Protein AF-A0A957QQ05-F1 (afdb_monomer)

pLDDT: mean 76.59, std 15.88, range [37.41, 91.88]

Structure (mmCIF, N/CA/C/O backbone):
data_AF-A0A957QQ05-F1
#
_entry.id   AF-A0A957QQ05-F1
#
loop_
_atom_site.group_PDB
_atom_site.id
_atom_site.type_symbol
_atom_site.label_atom_id
_atom_site.label_alt_id
_atom_site.label_comp_id
_atom_site.label_asym_id
_atom_site.label_entity_id
_atom_site.label_seq_id
_atom_site.pdbx_PDB_ins_code
_atom_site.Cartn_x
_atom_site.Cartn_y
_atom_site.Cartn_z
_atom_site.occupancy
_atom_site.B_iso_or_equiv
_atom_site.auth_seq_id
_atom_site.auth_comp_id
_atom_site.auth_asym_id
_atom_site.auth_atom_id
_atom_site.pdbx_PDB_model_num
ATOM 1 N N . MET A 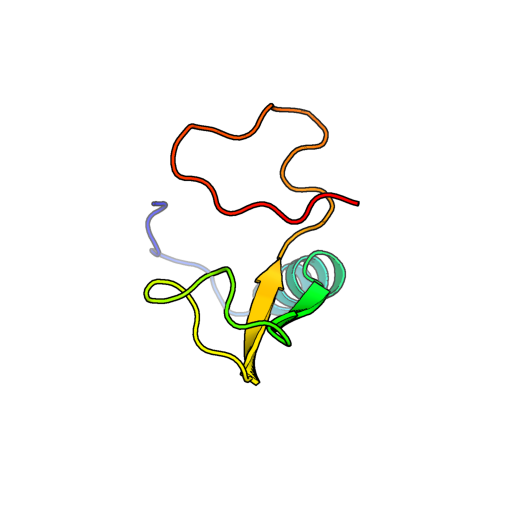1 1 ? 6.992 8.356 10.106 1.00 37.41 1 MET A N 1
ATOM 2 C CA . MET A 1 1 ? 8.412 8.578 9.762 1.00 37.41 1 MET A CA 1
ATOM 3 C C . MET A 1 1 ? 9.190 8.456 11.066 1.00 37.41 1 MET A C 1
ATOM 5 O O . MET A 1 1 ? 9.071 9.343 11.895 1.00 37.41 1 MET A O 1
ATOM 9 N N . LEU A 1 2 ? 9.806 7.300 11.335 1.00 41.53 2 LEU A N 1
ATOM 10 C CA . LEU A 1 2 ? 10.521 7.036 12.596 1.00 41.53 2 LEU A CA 1
ATOM 11 C C . LEU A 1 2 ? 12.037 7.018 12.329 1.00 41.53 2 LEU A C 1
ATOM 13 O O . LEU A 1 2 ? 12.436 6.505 11.281 1.00 41.53 2 LEU A O 1
ATOM 17 N N . PRO A 1 3 ? 12.855 7.609 13.221 1.00 41.78 3 PRO A N 1
ATOM 18 C CA . PRO A 1 3 ? 14.278 7.831 12.995 1.00 41.78 3 PRO A CA 1
ATOM 19 C C . PRO A 1 3 ? 15.072 6.523 13.107 1.00 41.78 3 PRO A C 1
ATOM 21 O O . PRO A 1 3 ? 14.767 5.663 13.932 1.00 41.78 3 PRO A O 1
ATOM 24 N N . MET A 1 4 ? 16.084 6.388 12.250 1.00 47.97 4 MET A N 1
ATOM 25 C CA . MET A 1 4 ? 16.941 5.209 12.098 1.00 47.97 4 MET A CA 1
ATOM 26 C C . MET A 1 4 ? 18.301 5.441 12.767 1.00 47.97 4 MET A C 1
ATOM 28 O O . MET A 1 4 ? 19.319 5.464 12.084 1.00 47.97 4 MET A O 1
ATOM 32 N N . ASP A 1 5 ? 18.335 5.599 14.089 1.00 54.09 5 ASP A N 1
ATOM 33 C CA . ASP A 1 5 ? 19.600 5.629 14.829 1.00 54.09 5 ASP A CA 1
ATOM 34 C C . ASP A 1 5 ? 19.678 4.468 15.822 1.00 54.09 5 ASP A C 1
ATOM 36 O O . ASP A 1 5 ? 19.081 4.476 16.895 1.00 54.09 5 ASP A O 1
ATOM 40 N N . GLY A 1 6 ? 20.457 3.458 15.421 1.00 52.09 6 GLY A N 1
ATOM 41 C CA . GLY A 1 6 ? 21.091 2.503 16.325 1.00 52.09 6 GLY A CA 1
ATOM 42 C C . GLY A 1 6 ? 20.343 1.198 16.583 1.00 52.09 6 GLY A C 1
ATOM 43 O O . GLY A 1 6 ? 19.803 1.012 17.665 1.00 52.09 6 GLY A O 1
ATOM 44 N N . LEU A 1 7 ? 20.440 0.214 15.677 1.00 48.59 7 LEU A N 1
ATOM 45 C CA . LEU A 1 7 ? 20.171 -1.186 16.035 1.00 48.59 7 LEU A CA 1
ATOM 46 C C . LEU A 1 7 ? 21.226 -2.150 15.471 1.00 48.59 7 LEU A 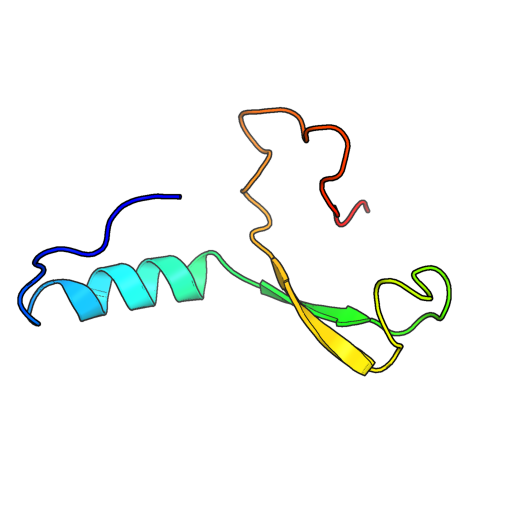C 1
ATOM 48 O O . LEU A 1 7 ? 21.284 -2.471 14.287 1.00 48.59 7 LEU A O 1
ATOM 52 N N . ARG A 1 8 ? 22.057 -2.611 16.412 1.00 45.84 8 ARG A N 1
ATOM 53 C CA . ARG A 1 8 ? 23.024 -3.713 16.354 1.00 45.84 8 ARG A CA 1
ATOM 54 C C . ARG A 1 8 ? 22.406 -4.975 15.734 1.00 45.84 8 ARG A C 1
ATOM 56 O O . ARG A 1 8 ? 21.322 -5.412 16.117 1.00 45.84 8 ARG A O 1
ATOM 63 N N . ALA A 1 9 ? 23.164 -5.596 14.836 1.00 49.47 9 ALA A N 1
ATOM 64 C CA . ALA A 1 9 ? 22.790 -6.656 13.897 1.00 49.47 9 ALA A CA 1
ATOM 65 C C . ALA A 1 9 ? 22.389 -8.037 14.480 1.00 49.47 9 ALA A C 1
ATOM 67 O O . ALA A 1 9 ? 22.473 -9.036 13.773 1.00 49.47 9 ALA A O 1
ATOM 68 N N . SER A 1 10 ? 21.925 -8.129 15.730 1.00 51.97 10 SER A N 1
ATOM 69 C CA . SER A 1 10 ? 21.548 -9.417 16.348 1.00 51.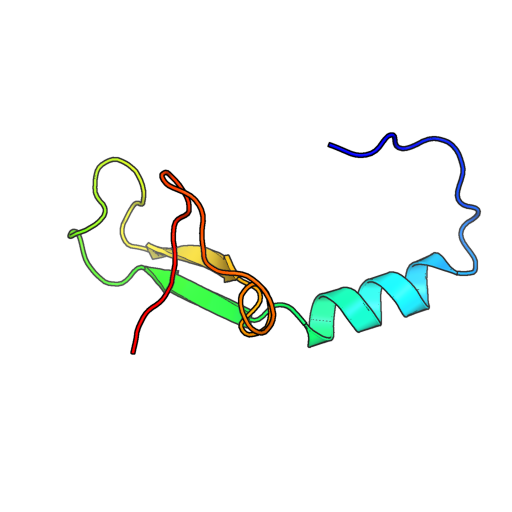97 10 SER A CA 1
ATOM 70 C C . SER A 1 10 ? 20.053 -9.568 16.661 1.00 51.97 10 SER A C 1
ATOM 72 O O . SER A 1 10 ? 19.620 -10.682 16.910 1.00 51.97 10 SER A O 1
ATOM 74 N N . GLN A 1 11 ? 19.246 -8.499 16.573 1.00 55.94 11 GLN A N 1
ATOM 75 C CA . GLN A 1 11 ? 17.767 -8.580 16.606 1.00 55.94 11 GLN A CA 1
ATOM 76 C C . GLN A 1 11 ? 17.121 -8.350 15.227 1.00 55.94 11 GLN A C 1
ATOM 78 O O . GLN A 1 11 ? 15.945 -8.641 15.026 1.00 55.94 11 GLN A O 1
ATOM 83 N N . ALA A 1 12 ? 17.880 -7.848 14.246 1.00 56.97 12 ALA A N 1
ATOM 84 C CA . ALA A 1 12 ? 17.359 -7.475 12.929 1.00 56.97 12 ALA A CA 1
ATOM 85 C C . ALA A 1 12 ? 16.745 -8.659 12.152 1.00 56.97 12 ALA A C 1
ATOM 87 O O . ALA A 1 12 ? 15.809 -8.470 11.377 1.00 56.97 12 ALA A O 1
ATOM 88 N N . GLY A 1 13 ? 17.241 -9.881 12.382 1.00 61.34 13 GLY A N 1
ATOM 89 C CA . GLY A 1 13 ? 16.756 -11.087 11.708 1.00 61.34 13 GLY A CA 1
ATOM 90 C C . GLY A 1 13 ? 15.321 -1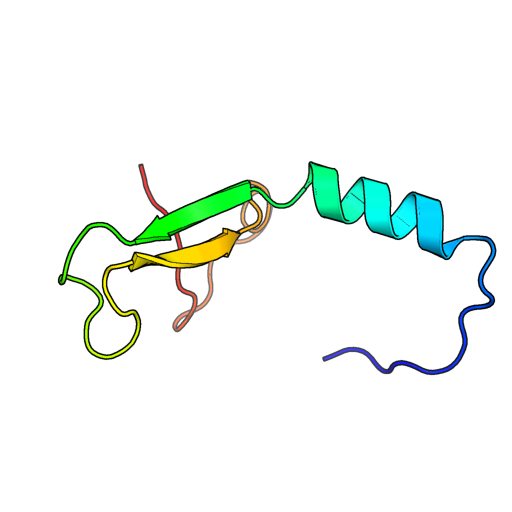1.464 12.085 1.00 61.34 13 GLY A C 1
ATOM 91 O O . GLY A 1 13 ? 14.529 -11.812 11.206 1.00 61.34 13 GLY A O 1
ATOM 92 N N . ASP A 1 14 ? 14.961 -11.351 13.364 1.00 62.12 14 ASP A N 1
ATOM 93 C CA . ASP A 1 14 ? 13.616 -11.664 13.858 1.00 62.12 14 ASP A CA 1
ATOM 94 C C . ASP A 1 14 ? 12.596 -10.599 13.450 1.00 62.12 14 ASP A C 1
ATOM 96 O O . ASP A 1 14 ? 11.502 -10.935 12.989 1.00 62.12 14 ASP A O 1
ATOM 100 N N . TYR A 1 15 ? 12.982 -9.320 13.497 1.00 64.88 15 TYR A N 1
ATOM 101 C CA . TYR A 1 15 ? 12.159 -8.227 12.973 1.00 64.88 15 TYR A CA 1
ATOM 102 C C . TYR A 1 15 ? 11.923 -8.362 11.465 1.00 64.88 15 TYR A C 1
ATOM 104 O O . TYR A 1 15 ? 10.793 -8.190 11.010 1.00 64.88 15 TYR A O 1
ATOM 112 N N . TRP A 1 16 ? 12.942 -8.737 10.684 1.00 66.00 16 TRP A N 1
ATOM 113 C CA . TRP A 1 16 ? 12.790 -8.962 9.244 1.00 66.00 16 TRP A CA 1
ATOM 114 C C . TRP A 1 16 ? 11.842 -10.126 8.943 1.00 66.00 16 TRP A C 1
ATOM 116 O O . TRP A 1 16 ? 10.963 -9.999 8.095 1.00 66.00 16 TRP A O 1
ATOM 126 N N . ARG A 1 17 ? 11.944 -11.241 9.67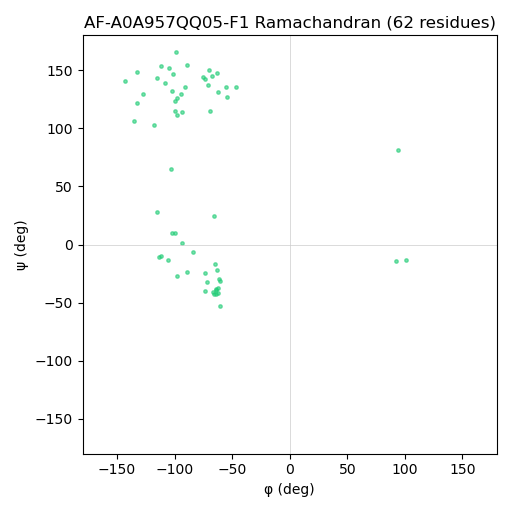8 1.00 65.81 17 ARG A N 1
ATOM 127 C CA . ARG A 1 17 ? 11.024 -12.385 9.537 1.00 65.81 17 ARG A CA 1
ATOM 128 C C . ARG A 1 17 ? 9.590 -12.026 9.920 1.00 65.81 17 ARG A C 1
ATOM 130 O O . ARG A 1 17 ? 8.654 -12.466 9.248 1.00 65.81 17 ARG A O 1
ATOM 137 N N . TRP A 1 18 ? 9.416 -11.221 10.966 1.00 64.31 18 TRP A N 1
ATOM 138 C CA . TRP A 1 18 ? 8.111 -10.708 11.376 1.00 64.31 18 TRP A CA 1
ATOM 139 C C . TRP A 1 18 ? 7.515 -9.767 10.319 1.00 64.31 18 TRP A C 1
ATOM 141 O O . TRP A 1 18 ? 6.349 -9.927 9.957 1.00 64.31 18 TRP A O 1
ATOM 151 N N . LEU A 1 19 ? 8.323 -8.871 9.738 1.00 65.06 19 LEU A N 1
ATOM 152 C CA . LEU A 1 19 ? 7.913 -8.054 8.593 1.00 65.06 19 LEU A CA 1
ATOM 153 C C . LEU A 1 19 ? 7.540 -8.940 7.395 1.00 65.06 19 LEU A C 1
ATOM 155 O O . LEU A 1 19 ? 6.430 -8.837 6.885 1.00 65.06 19 LEU A O 1
ATOM 159 N N . CYS A 1 20 ? 8.399 -9.865 6.969 1.00 66.31 20 CYS A N 1
ATOM 160 C CA . CYS A 1 20 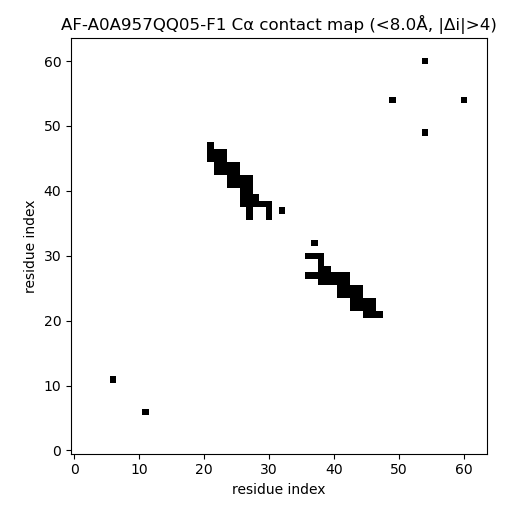? 8.140 -10.708 5.798 1.00 66.31 20 CYS A CA 1
ATOM 161 C C . CYS A 1 20 ? 6.882 -11.579 5.930 1.00 66.31 20 CYS A C 1
ATOM 163 O O . CYS A 1 20 ? 6.222 -11.825 4.927 1.00 66.31 20 CYS A O 1
ATOM 165 N N . ARG A 1 21 ? 6.514 -12.025 7.140 1.00 69.06 21 ARG A N 1
ATOM 166 C CA . ARG A 1 21 ? 5.244 -12.740 7.377 1.00 69.06 21 ARG A CA 1
ATOM 167 C C . ARG A 1 21 ? 4.018 -11.829 7.343 1.00 69.06 21 ARG A C 1
ATOM 169 O O . ARG A 1 21 ? 2.917 -12.308 7.088 1.00 69.06 21 ARG A O 1
ATOM 176 N N . ARG A 1 22 ? 4.200 -10.539 7.617 1.00 76.25 22 ARG A N 1
ATOM 177 C CA . ARG A 1 22 ? 3.127 -9.545 7.699 1.00 76.25 22 ARG A CA 1
ATOM 178 C C . ARG A 1 22 ? 2.818 -8.890 6.354 1.00 76.25 22 ARG A C 1
ATOM 180 O O . ARG A 1 22 ? 1.705 -8.419 6.180 1.00 76.25 22 ARG A O 1
ATOM 187 N N . TYR A 1 23 ? 3.749 -8.868 5.403 1.00 82.50 23 TYR A N 1
ATOM 188 C CA . TYR A 1 23 ? 3.527 -8.257 4.089 1.00 82.50 23 TYR A CA 1
ATOM 189 C C . TYR A 1 23 ? 3.250 -9.306 3.008 1.00 82.50 23 TYR A C 1
ATOM 191 O O . TYR A 1 23 ? 3.977 -10.284 2.855 1.00 82.50 23 TYR A O 1
ATOM 199 N N . ARG A 1 24 ? 2.201 -9.080 2.219 1.00 84.94 24 ARG A N 1
ATOM 200 C CA . ARG A 1 24 ? 1.863 -9.856 1.023 1.00 84.94 24 ARG A CA 1
ATOM 201 C C . ARG A 1 24 ? 2.221 -9.060 -0.223 1.00 84.94 24 ARG A C 1
ATOM 203 O O . ARG A 1 24 ? 2.212 -7.831 -0.211 1.00 84.94 24 ARG A O 1
ATOM 210 N N . ARG A 1 25 ? 2.532 -9.774 -1.305 1.00 88.69 25 ARG A N 1
ATOM 211 C CA . ARG A 1 25 ? 2.761 -9.180 -2.624 1.00 88.69 25 ARG A CA 1
ATOM 212 C C . ARG A 1 25 ? 1.459 -9.129 -3.411 1.00 88.69 25 ARG A C 1
ATOM 214 O O . ARG A 1 25 ? 0.723 -10.113 -3.442 1.00 88.69 25 ARG A O 1
ATO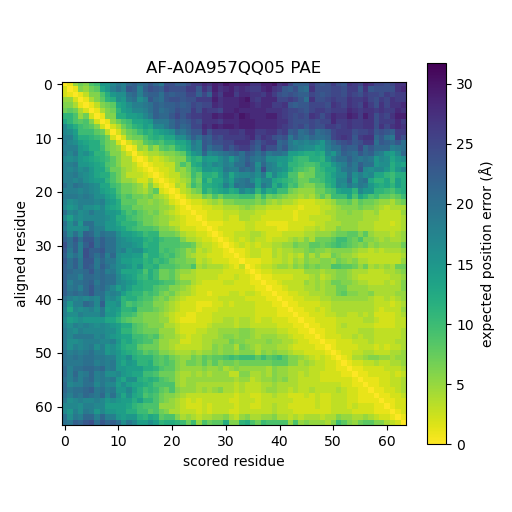M 221 N N . PHE A 1 26 ? 1.208 -8.003 -4.060 1.00 86.38 26 PHE A N 1
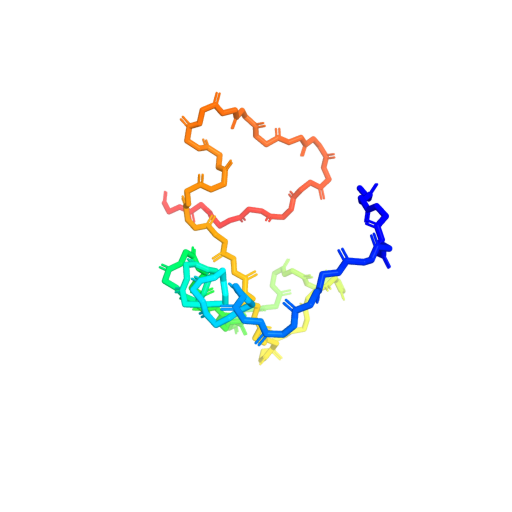ATOM 222 C CA . PHE A 1 26 ? 0.110 -7.813 -4.995 1.00 86.38 26 PHE A CA 1
ATOM 223 C C . PHE A 1 26 ? 0.655 -7.271 -6.309 1.00 86.38 26 PHE A C 1
ATOM 225 O O . PHE A 1 26 ? 1.391 -6.288 -6.313 1.00 86.38 26 PHE A O 1
ATOM 232 N N . ARG A 1 27 ? 0.289 -7.898 -7.426 1.00 90.62 27 ARG A N 1
ATOM 233 C CA . ARG A 1 27 ? 0.649 -7.407 -8.755 1.00 90.62 27 ARG A CA 1
ATOM 234 C C . ARG A 1 27 ? -0.539 -6.670 -9.347 1.00 90.62 27 ARG A C 1
ATOM 236 O O . ARG A 1 27 ? -1.613 -7.248 -9.487 1.00 90.62 27 ARG A O 1
ATOM 243 N N . VAL A 1 28 ? -0.334 -5.414 -9.722 1.00 88.81 28 VAL A N 1
ATOM 244 C CA . VAL A 1 28 ? -1.364 -4.614 -10.389 1.00 88.81 28 VAL A CA 1
ATOM 245 C C . VAL A 1 28 ? -1.579 -5.176 -11.792 1.00 88.81 28 VAL A C 1
ATOM 247 O O . VAL A 1 28 ? -0.672 -5.153 -12.620 1.00 88.81 28 VAL A O 1
ATOM 250 N N . THR A 1 29 ? -2.762 -5.718 -12.068 1.00 87.94 29 THR A N 1
ATOM 251 C CA . THR A 1 29 ? -3.100 -6.302 -13.381 1.00 87.94 29 THR A CA 1
ATOM 252 C C . THR A 1 29 ? -3.885 -5.339 -14.273 1.00 87.94 29 THR A C 1
ATOM 254 O O . THR A 1 29 ? -3.805 -5.431 -15.495 1.00 87.94 29 THR A O 1
ATOM 257 N N . GLY A 1 30 ? -4.625 -4.400 -13.677 1.00 87.56 30 GLY A N 1
ATOM 258 C CA . GLY A 1 30 ? -5.481 -3.442 -14.376 1.00 87.56 30 GLY A CA 1
ATOM 259 C C . GLY A 1 30 ? -4.848 -2.064 -14.579 1.00 87.56 30 GLY A C 1
ATOM 260 O O . GLY A 1 30 ? -3.858 -1.706 -13.948 1.00 87.56 30 GLY A O 1
ATOM 261 N N . ARG A 1 31 ? -5.467 -1.264 -15.454 1.00 89.25 31 ARG A N 1
ATOM 262 C CA . ARG A 1 31 ? -5.099 0.140 -15.730 1.00 89.25 31 ARG A CA 1
ATOM 263 C C . ARG A 1 31 ? -5.881 1.160 -14.891 1.00 89.25 31 ARG A C 1
ATOM 265 O O . ARG A 1 31 ? -5.679 2.355 -15.055 1.00 89.25 31 ARG A O 1
ATOM 272 N N . SER A 1 32 ? -6.766 0.700 -14.006 1.00 86.75 32 SER A N 1
ATOM 273 C CA . SER A 1 32 ? -7.679 1.544 -13.219 1.00 86.75 32 SER A CA 1
ATOM 274 C C . SER A 1 32 ? -6.978 2.497 -12.254 1.00 86.75 32 SER A C 1
ATOM 276 O O . SER A 1 32 ? -7.560 3.501 -11.868 1.00 86.75 32 SER A O 1
ATOM 278 N N . MET A 1 33 ? -5.738 2.188 -11.876 1.00 90.12 33 MET A N 1
ATOM 279 C CA . MET A 1 33 ? -4.946 2.984 -10.939 1.00 90.12 33 MET A CA 1
ATOM 280 C C . MET A 1 33 ? -3.931 3.900 -11.637 1.00 90.12 33 MET A C 1
ATOM 282 O O . MET A 1 33 ? -3.069 4.469 -10.971 1.00 90.12 33 MET A O 1
ATOM 286 N N . LEU A 1 34 ? -3.995 4.050 -12.965 1.00 91.38 34 LEU A N 1
ATOM 287 C CA . LEU A 1 34 ? -3.165 5.024 -13.675 1.00 91.38 34 LEU A CA 1
ATOM 288 C C . LEU A 1 34 ? -3.582 6.464 -13.313 1.00 91.38 34 LEU A C 1
ATOM 290 O O . LEU A 1 34 ? -4.773 6.722 -13.145 1.00 91.38 34 LEU A O 1
ATOM 294 N N . PRO A 1 35 ? -2.636 7.419 -13.234 1.00 87.62 35 PRO A N 1
ATOM 295 C CA . PRO A 1 35 ? -1.192 7.269 -13.459 1.00 87.62 35 PRO A CA 1
ATOM 296 C C . PRO A 1 35 ? -0.411 6.780 -12.225 1.00 87.62 35 PRO A C 1
ATOM 298 O O . PRO A 1 35 ? 0.783 6.518 -12.325 1.00 87.62 35 PRO A O 1
ATOM 301 N N . THR A 1 36 ? -1.061 6.668 -11.066 1.00 87.56 36 THR A N 1
ATOM 302 C CA . THR A 1 36 ? -0.416 6.399 -9.771 1.00 87.56 36 THR A CA 1
ATOM 303 C C . THR A 1 36 ? 0.259 5.028 -9.707 1.00 87.56 36 THR A C 1
ATOM 305 O O . THR A 1 36 ? 1.333 4.894 -9.125 1.00 87.56 36 THR A O 1
ATOM 308 N N . LEU A 1 37 ? -0.345 4.000 -10.307 1.00 86.25 37 LEU A N 1
ATOM 309 C CA . LEU A 1 37 ? 0.204 2.648 -10.367 1.00 86.25 37 LEU A CA 1
ATOM 310 C C . LEU A 1 37 ? 0.116 2.090 -11.782 1.00 86.25 37 LEU A C 1
ATOM 312 O O . LEU A 1 37 ? -0.967 1.936 -12.351 1.00 86.25 37 LEU A O 1
ATOM 316 N N . ASN A 1 38 ? 1.277 1.726 -12.319 1.00 89.12 38 ASN A N 1
ATOM 317 C CA . ASN A 1 38 ? 1.367 1.088 -13.621 1.00 89.12 38 ASN A CA 1
ATOM 318 C C . ASN A 1 38 ? 0.938 -0.387 -13.554 1.00 89.12 38 ASN A C 1
ATOM 320 O O . ASN A 1 38 ? 1.253 -1.090 -12.587 1.00 89.12 38 ASN A O 1
ATOM 324 N N . PRO A 1 39 ? 0.274 -0.901 -14.605 1.00 89.31 39 PRO A N 1
ATOM 325 C CA . PRO A 1 39 ? 0.094 -2.333 -14.773 1.00 89.31 39 PRO A CA 1
ATOM 326 C C . PRO A 1 39 ? 1.446 -3.047 -14.746 1.00 89.31 39 PRO A C 1
ATOM 328 O O . PRO A 1 39 ? 2.405 -2.620 -15.386 1.00 89.31 39 PRO A O 1
ATOM 331 N N . GLY A 1 40 ? 1.515 -4.152 -14.017 1.00 88.81 40 GLY A N 1
ATOM 332 C CA . GLY A 1 40 ? 2.731 -4.930 -13.821 1.00 88.81 40 GLY A CA 1
ATOM 333 C C . GLY A 1 40 ? 3.537 -4.542 -12.585 1.00 88.81 40 GLY A C 1
ATOM 334 O O . GLY A 1 40 ? 4.371 -5.350 -12.182 1.00 88.81 40 GLY A O 1
ATOM 335 N N . THR A 1 41 ? 3.265 -3.396 -11.951 1.00 88.88 41 THR A N 1
ATOM 336 C CA . THR A 1 41 ? 3.903 -3.018 -10.684 1.00 88.88 41 THR A CA 1
ATOM 337 C C . THR A 1 41 ? 3.557 -4.024 -9.588 1.00 88.88 41 THR A C 1
ATOM 339 O O . THR A 1 41 ? 2.390 -4.372 -9.383 1.00 88.88 41 THR A O 1
ATOM 342 N N . GLU A 1 42 ? 4.581 -4.478 -8.869 1.00 89.25 42 GLU A N 1
ATOM 343 C CA . GLU A 1 42 ? 4.432 -5.292 -7.668 1.00 89.25 42 GLU A CA 1
ATOM 344 C C . GLU A 1 42 ? 4.457 -4.403 -6.427 1.00 89.25 42 GLU A C 1
ATOM 346 O O . GLU A 1 42 ? 5.358 -3.588 -6.236 1.00 89.25 42 GLU A O 1
ATOM 351 N N . LEU A 1 43 ? 3.460 -4.579 -5.570 1.00 87.19 43 LEU A N 1
ATOM 352 C CA . LEU A 1 43 ? 3.290 -3.851 -4.325 1.00 87.19 43 LEU A CA 1
ATOM 353 C C . LEU A 1 43 ? 3.399 -4.806 -3.149 1.00 87.19 43 LEU A C 1
ATOM 355 O O . LEU A 1 43 ? 2.913 -5.937 -3.200 1.00 87.19 43 LEU A O 1
ATOM 359 N N . LEU A 1 44 ? 4.001 -4.327 -2.068 1.00 88.56 44 LEU A N 1
ATOM 360 C CA . LEU A 1 44 ? 3.939 -4.974 -0.767 1.00 88.56 44 LEU A CA 1
ATOM 361 C C . LEU A 1 44 ? 2.860 -4.283 0.058 1.00 88.56 44 LEU A C 1
ATOM 363 O O . LEU A 1 44 ? 2.895 -3.068 0.229 1.00 88.56 44 LEU A O 1
ATOM 367 N N . TYR A 1 45 ? 1.920 -5.054 0.586 1.00 85.31 45 TYR A N 1
ATOM 368 C CA . TYR A 1 45 ? 0.865 -4.540 1.451 1.00 85.31 45 TYR A CA 1
ATOM 369 C C . TYR A 1 45 ? 0.722 -5.416 2.690 1.00 85.31 45 TYR A C 1
ATOM 371 O O . TYR A 1 45 ? 0.963 -6.622 2.651 1.00 85.31 45 TYR A O 1
ATOM 379 N N . ASN A 1 46 ? 0.340 -4.810 3.809 1.00 86.81 46 ASN A N 1
ATOM 380 C CA . ASN A 1 46 ? 0.054 -5.532 5.041 1.00 86.81 46 ASN A CA 1
ATOM 381 C C . ASN A 1 46 ? -1.469 -5.743 5.144 1.00 86.81 46 ASN A C 1
ATOM 383 O O . ASN A 1 46 ? -2.185 -4.765 5.365 1.00 86.81 46 ASN A O 1
ATOM 387 N N . PRO A 1 47 ? -1.984 -6.984 5.036 1.00 84.44 47 PRO A N 1
ATOM 388 C CA . PRO A 1 47 ? -3.419 -7.258 5.120 1.00 84.44 47 PRO A CA 1
ATOM 389 C C . PRO A 1 47 ? -4.001 -6.930 6.503 1.00 84.44 47 PRO A C 1
ATOM 391 O O . PRO A 1 47 ? -5.208 -6.783 6.646 1.00 84.44 47 PRO A O 1
ATOM 394 N N . HIS A 1 48 ? -3.148 -6.781 7.519 1.00 83.94 48 HIS A N 1
ATOM 395 C CA . HIS A 1 48 ? -3.529 -6.457 8.888 1.00 83.94 48 HIS A CA 1
ATOM 396 C C . HIS A 1 48 ? -3.298 -4.978 9.250 1.00 83.94 48 HIS A C 1
ATOM 398 O O . HIS A 1 48 ? -3.347 -4.630 10.428 1.00 83.94 48 HIS A O 1
ATOM 404 N N . ALA A 1 49 ? -2.988 -4.102 8.283 1.00 84.19 49 ALA A N 1
ATOM 405 C CA . ALA A 1 49 ? -2.695 -2.687 8.552 1.00 84.19 49 ALA A CA 1
ATOM 406 C C . ALA A 1 49 ? -3.887 -1.937 9.167 1.00 84.19 49 ALA A C 1
ATOM 408 O O . ALA A 1 49 ? -3.695 -1.146 10.083 1.00 84.19 49 ALA A O 1
ATOM 409 N N . TYR A 1 50 ? -5.103 -2.258 8.724 1.00 85.00 50 TYR A N 1
ATOM 410 C CA . TYR A 1 50 ? -6.328 -1.538 9.086 1.00 85.00 50 TYR A CA 1
ATOM 411 C C . TYR A 1 50 ? -7.314 -2.392 9.899 1.00 85.00 50 TYR A C 1
ATOM 413 O O . TYR A 1 50 ? -8.521 -2.195 9.844 1.00 85.00 50 TYR A O 1
ATOM 421 N N . GLN A 1 51 ? -6.817 -3.374 10.663 1.00 84.56 51 GLN A N 1
ATOM 422 C CA . GLN A 1 51 ? -7.681 -4.197 11.528 1.00 84.56 51 GLN A CA 1
ATOM 423 C C . GLN A 1 51 ? -8.220 -3.445 12.746 1.00 84.56 51 GLN A C 1
ATOM 425 O O . GLN A 1 51 ? -9.302 -3.755 13.228 1.00 84.56 51 GLN A O 1
ATOM 430 N N . GLN A 1 52 ? -7.440 -2.504 13.278 1.00 85.75 52 GLN A N 1
ATOM 431 C CA . GLN A 1 52 ? -7.776 -1.762 14.498 1.00 85.75 52 GLN A CA 1
ATOM 432 C C . GLN A 1 52 ? -8.068 -0.283 14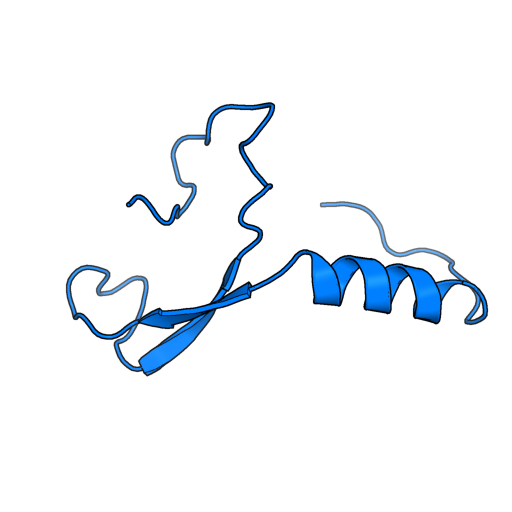.228 1.00 85.75 52 GLN A C 1
ATOM 434 O O . GLN A 1 52 ? -8.501 0.430 15.128 1.00 85.75 52 GLN A O 1
ATOM 439 N N . GLN A 1 53 ? -7.791 0.193 13.013 1.00 87.88 53 GLN A N 1
ATOM 440 C CA . GLN A 1 53 ? -7.889 1.598 12.628 1.00 87.88 53 GLN A CA 1
ATOM 441 C C . GLN A 1 53 ? -8.395 1.690 11.193 1.00 87.88 53 GLN A C 1
ATOM 443 O O . GLN A 1 53 ? -8.004 0.887 10.348 1.00 87.88 53 GLN A O 1
ATOM 448 N N . ALA A 1 54 ? -9.258 2.670 10.930 1.00 88.00 54 ALA A N 1
ATOM 449 C CA . ALA A 1 54 ? -9.730 2.955 9.584 1.00 88.00 54 ALA A CA 1
ATOM 450 C C . ALA A 1 54 ? -8.604 3.566 8.727 1.00 88.00 54 ALA A C 1
ATOM 452 O O . ALA A 1 54 ? -7.736 4.256 9.271 1.00 88.00 54 ALA A O 1
ATOM 453 N N . PRO A 1 55 ? -8.612 3.337 7.402 1.00 89.75 55 PRO A N 1
ATOM 454 C CA . PRO A 1 55 ? -7.696 4.012 6.493 1.00 89.75 55 PRO A CA 1
ATOM 455 C C . PRO A 1 55 ? -7.926 5.520 6.475 1.00 89.75 55 PRO A C 1
ATOM 457 O O . PRO A 1 55 ? -9.053 5.995 6.639 1.00 89.75 55 PRO A O 1
ATOM 460 N N . ALA A 1 56 ? -6.847 6.269 6.266 1.00 91.88 56 ALA A N 1
ATOM 461 C CA . ALA A 1 56 ? -6.904 7.715 6.139 1.00 91.88 56 ALA A CA 1
ATOM 462 C C . ALA A 1 56 ? -7.126 8.126 4.671 1.00 91.88 56 ALA A C 1
ATOM 464 O O . ALA A 1 56 ? -6.744 7.394 3.751 1.00 91.88 56 ALA A O 1
ATOM 465 N N . PRO A 1 57 ? -7.712 9.310 4.409 1.00 91.00 57 PRO A N 1
ATOM 466 C CA . PRO A 1 57 ? -7.766 9.857 3.058 1.00 91.00 57 PRO A CA 1
ATOM 467 C C . PRO A 1 57 ? -6.364 9.948 2.439 1.00 91.00 57 PRO A C 1
ATOM 469 O O . PRO A 1 57 ? -5.461 10.540 3.026 1.00 91.00 57 PRO A O 1
ATOM 472 N N . GLY A 1 58 ? -6.199 9.370 1.247 1.00 88.44 58 GLY A N 1
ATOM 473 C CA . GLY A 1 58 ? -4.915 9.288 0.539 1.00 88.44 58 GLY A CA 1
ATOM 474 C C . GLY A 1 58 ? -4.214 7.931 0.648 1.00 88.44 58 GLY A C 1
ATOM 475 O O . GLY A 1 58 ? -3.314 7.661 -0.148 1.00 88.44 58 GLY A O 1
ATOM 476 N N . ASP A 1 59 ? -4.653 7.055 1.553 1.00 88.88 59 ASP A N 1
ATOM 477 C CA . ASP A 1 59 ? -4.152 5.684 1.614 1.00 88.88 59 ASP A CA 1
ATOM 478 C C . ASP A 1 59 ? -4.660 4.857 0.424 1.00 88.88 59 ASP A C 1
ATOM 480 O O . ASP A 1 59 ? -5.838 4.896 0.059 1.00 88.88 59 ASP A O 1
ATOM 484 N N . ILE A 1 60 ? -3.768 4.057 -0.167 1.00 86.25 60 ILE A N 1
ATOM 485 C CA . ILE A 1 60 ? -4.131 3.075 -1.193 1.00 86.25 60 ILE A CA 1
ATOM 486 C C . ILE A 1 60 ? -4.374 1.737 -0.500 1.00 86.25 60 ILE A C 1
ATOM 488 O O . ILE A 1 60 ? -3.450 1.118 0.031 1.00 86.25 60 ILE A O 1
ATOM 492 N N . VAL A 1 61 ? -5.625 1.280 -0.531 1.00 88.56 61 VAL A N 1
ATOM 493 C CA . VAL A 1 61 ? -6.058 0.029 0.098 1.00 88.56 61 VAL A CA 1
ATOM 494 C C . VAL A 1 61 ? -6.451 -1.014 -0.942 1.00 88.56 61 VAL A C 1
ATOM 496 O O . VAL A 1 61 ? -6.876 -0.690 -2.050 1.00 88.56 61 VAL A O 1
ATOM 499 N N . ILE A 1 62 ? -6.333 -2.286 -0.567 1.00 85.19 62 ILE A N 1
ATOM 500 C CA . ILE A 1 62 ? -6.898 -3.401 -1.327 1.00 85.19 62 ILE A CA 1
ATOM 501 C C . ILE A 1 62 ? -8.207 -3.787 -0.640 1.00 85.19 62 ILE A C 1
ATOM 503 O O . ILE A 1 62 ? -8.184 -4.238 0.504 1.00 85.19 62 ILE A O 1
ATOM 507 N N . ALA A 1 63 ? -9.326 -3.598 -1.336 1.00 83.00 63 ALA A N 1
ATOM 508 C CA . ALA A 1 63 ? -10.647 -4.052 -0.913 1.00 83.00 63 ALA A CA 1
ATOM 509 C C . ALA A 1 63 ? -11.028 -5.333 -1.676 1.00 83.00 63 ALA A C 1
ATOM 511 O O . ALA A 1 63 ? -10.618 -5.506 -2.827 1.00 83.00 63 ALA A O 1
ATOM 512 N N . GLN A 1 64 ? -11.775 -6.226 -1.026 1.00 70.62 64 GLN A N 1
ATOM 513 C CA . GLN A 1 64 ? -12.330 -7.451 -1.613 1.00 70.62 64 GLN A CA 1
ATOM 514 C C . GLN A 1 64 ? -13.850 -7.412 -1.560 1.00 70.62 64 GLN A C 1
ATOM 516 O O . GLN A 1 64 ? -14.370 -6.832 -0.581 1.00 70.62 64 GLN A O 1
#

Solvent-accessible surface area (backbone atoms only — not comparable to full-atom values): 4448 Å² total; per-residue (Å²): 141,80,86,90,81,87,78,72,86,82,57,54,65,62,54,49,52,54,49,59,74,47,45,44,81,45,66,38,81,54,69,85,49,56,88,86,39,57,59,71,44,75,42,80,44,48,88,69,72,57,76,90,44,82,85,57,95,88,66,88,78,89,84,133

Foldseek 3Di:
DDDDPDDDDPCVVVVVVVQVVQWDKDAAQDPPPPPPDDHRDIDIDGPCPPVPHDDDPPDDDDDD

Secondary structure (DSSP, 8-state):
--------TTSHHHHHHHHHHH-EEEE--SSTTTTTS-TT-EEEE-TTTTSSSPPPTT------

Mean predicted aligned error: 10.45 Å

Sequence (64 aa):
MLPMDGLRASQAGDYWRWLCRRYRRFRVTGRSMLPTLNPGTELLYNPHAYQQQAPAPGDIVIAQ

Radius of gyration: 15.23 Å; Cα contacts (8 Å, |Δi|>4): 41; chains: 1; bounding box: 35×23×32 Å